Protein AF-A0A7Y2NHL7-F1 (afdb_monomer_lite)

Radius of gyration: 19.26 Å; chains: 1; bounding box: 38×45×43 Å

pLDDT: mean 74.66, std 12.47, range [48.31, 91.88]

Structure (mmCIF, N/CA/C/O backbone):
data_AF-A0A7Y2NHL7-F1
#
_entry.id   AF-A0A7Y2NHL7-F1
#
loop_
_atom_site.group_PDB
_atom_site.id
_atom_site.type_symbol
_atom_site.label_atom_id
_atom_site.label_alt_id
_atom_site.label_comp_id
_atom_site.label_asym_id
_atom_site.label_entity_id
_atom_site.label_seq_id
_atom_site.pdbx_PDB_ins_code
_atom_site.Cartn_x
_atom_site.Cartn_y
_atom_site.Cartn_z
_atom_site.occupancy
_atom_site.B_iso_or_equiv
_atom_site.auth_seq_id
_atom_site.auth_comp_id
_atom_site.auth_asym_id
_atom_site.auth_atom_id
_atom_site.pdbx_PDB_model_num
ATOM 1 N N . ASP A 1 1 ? -11.190 -6.827 -1.769 1.00 59.00 1 ASP A N 1
ATOM 2 C CA . ASP A 1 1 ? -12.055 -5.632 -1.589 1.00 59.00 1 ASP A CA 1
ATOM 3 C C . ASP A 1 1 ? -12.192 -4.703 -2.803 1.00 59.00 1 ASP A C 1
ATOM 5 O O . ASP A 1 1 ? -13.150 -3.944 -2.863 1.00 59.00 1 ASP A O 1
ATOM 9 N N . GLY A 1 2 ? -11.352 -4.803 -3.846 1.00 61.56 2 GLY A N 1
ATOM 10 C CA . GLY A 1 2 ? -11.457 -3.927 -5.032 1.00 61.56 2 GLY A CA 1
ATOM 11 C C . GLY A 1 2 ? -12.750 -4.047 -5.857 1.00 61.56 2 GLY A C 1
ATOM 12 O O . GLY A 1 2 ? -13.215 -3.050 -6.398 1.00 61.56 2 GLY A O 1
ATOM 13 N N . ILE A 1 3 ? -13.372 -5.231 -5.924 1.00 69.94 3 ILE A N 1
ATOM 14 C CA . ILE A 1 3 ? -14.660 -5.395 -6.626 1.00 69.94 3 ILE A CA 1
ATOM 15 C C . ILE A 1 3 ? -15.773 -4.633 -5.897 1.00 69.94 3 ILE A C 1
ATOM 17 O O . ILE A 1 3 ? -16.590 -4.013 -6.562 1.00 69.94 3 ILE A O 1
ATOM 21 N N . GLY A 1 4 ? -15.773 -4.616 -4.558 1.00 68.88 4 GLY A N 1
ATOM 22 C CA . GLY A 1 4 ? -16.752 -3.860 -3.769 1.00 68.88 4 GLY A CA 1
ATOM 23 C C . GLY A 1 4 ? -16.657 -2.362 -4.044 1.00 68.88 4 GLY A C 1
ATOM 24 O O . GLY A 1 4 ? -17.645 -1.744 -4.413 1.00 68.88 4 GLY A O 1
ATOM 25 N N . GLN A 1 5 ? -15.438 -1.816 -4.025 1.00 67.19 5 GLN A N 1
ATOM 26 C CA . GLN A 1 5 ? -15.200 -0.404 -4.338 1.00 67.19 5 GLN A CA 1
ATOM 27 C C . GLN A 1 5 ? -15.615 -0.029 -5.774 1.00 67.19 5 GLN A C 1
ATOM 29 O O . GLN A 1 5 ? -16.169 1.045 -6.003 1.00 67.19 5 GLN A O 1
ATOM 34 N N . VAL A 1 6 ? -15.374 -0.912 -6.752 1.00 71.25 6 VAL A N 1
ATOM 35 C CA . VAL A 1 6 ? -15.810 -0.707 -8.145 1.00 71.25 6 VAL A CA 1
ATOM 36 C C . VAL A 1 6 ? -17.333 -0.783 -8.265 1.00 71.25 6 VAL A C 1
ATOM 38 O O . VAL A 1 6 ? -17.936 0.050 -8.940 1.00 71.25 6 VAL A O 1
ATOM 41 N N . VAL A 1 7 ? -17.961 -1.759 -7.608 1.00 76.56 7 VAL A N 1
ATOM 42 C CA . VAL A 1 7 ? -19.419 -1.921 -7.589 1.00 76.56 7 VAL A CA 1
ATOM 43 C C . VAL A 1 7 ? -20.083 -0.714 -6.933 1.00 76.56 7 VAL A C 1
ATOM 45 O O . VAL A 1 7 ? -21.056 -0.212 -7.489 1.00 76.56 7 VAL A O 1
ATOM 48 N N . ASP A 1 8 ? -19.543 -0.197 -5.832 1.00 68.62 8 ASP A N 1
ATOM 49 C CA . ASP A 1 8 ? -20.058 0.992 -5.145 1.00 68.62 8 ASP A CA 1
ATOM 50 C C . ASP A 1 8 ? -19.914 2.255 -5.997 1.00 68.62 8 ASP A C 1
ATOM 52 O O . ASP A 1 8 ? -20.850 3.047 -6.082 1.00 68.62 8 ASP A O 1
ATOM 56 N N . PHE A 1 9 ? -18.790 2.419 -6.700 1.00 74.00 9 PHE A N 1
ATOM 57 C CA . PHE A 1 9 ? -18.585 3.538 -7.624 1.00 74.00 9 PHE A CA 1
ATOM 58 C C . PHE A 1 9 ? -19.584 3.524 -8.790 1.00 74.00 9 PHE A C 1
ATOM 60 O O . PHE A 1 9 ? -20.138 4.562 -9.153 1.00 74.00 9 PHE A O 1
ATOM 67 N N . VAL A 1 10 ? -19.833 2.348 -9.374 1.00 76.62 10 VAL A N 1
ATOM 68 C CA . VAL A 1 10 ? -20.790 2.189 -10.482 1.00 76.62 10 VAL A CA 1
ATOM 69 C C . VAL A 1 10 ? -22.231 2.333 -9.996 1.00 76.62 10 VAL A C 1
ATOM 71 O O . VAL A 1 10 ? -23.044 2.974 -10.660 1.00 76.62 10 VAL A O 1
ATOM 74 N N . SER A 1 11 ? -22.553 1.739 -8.848 1.00 79.94 11 SER A N 1
ATOM 75 C CA . SER A 1 11 ? -23.914 1.715 -8.299 1.00 79.94 11 SER A CA 1
ATOM 76 C C . SER A 1 11 ? -24.299 3.042 -7.652 1.00 79.94 11 SER A C 1
ATOM 78 O O . SER A 1 11 ? -25.480 3.379 -7.606 1.00 79.94 11 SER A O 1
ATOM 80 N N . ASN A 1 12 ? -23.323 3.812 -7.164 1.00 71.00 12 ASN A N 1
ATOM 81 C CA . ASN A 1 12 ? -23.553 5.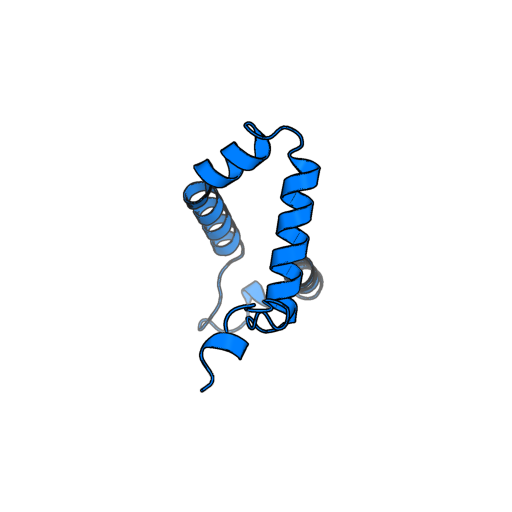085 -6.498 1.00 71.00 12 ASN A CA 1
ATOM 82 C C . ASN A 1 12 ? -22.490 6.144 -6.859 1.00 71.00 12 ASN A C 1
ATOM 84 O O . ASN A 1 12 ? -21.656 6.513 -6.031 1.00 71.00 12 ASN A O 1
ATOM 88 N N . PRO A 1 13 ? -22.537 6.696 -8.085 1.00 65.38 13 PRO A N 1
ATOM 89 C CA . PRO A 1 13 ? -21.547 7.671 -8.540 1.00 65.38 13 PRO A CA 1
ATOM 90 C C . PRO A 1 13 ? -21.723 9.070 -7.917 1.00 65.38 13 PRO A C 1
ATOM 92 O O . PRO A 1 13 ? -20.827 9.903 -8.034 1.00 65.38 13 PRO A O 1
ATOM 95 N N . ILE A 1 14 ? -22.866 9.356 -7.273 1.00 60.62 14 ILE A N 1
ATOM 96 C CA . ILE A 1 14 ? -23.226 10.699 -6.768 1.00 60.62 14 ILE A CA 1
ATOM 97 C C . ILE A 1 14 ? -23.093 10.812 -5.241 1.00 60.62 14 ILE A C 1
ATOM 99 O O . ILE A 1 14 ? -22.870 11.922 -4.748 1.00 60.62 14 ILE A O 1
ATOM 103 N N . SER A 1 15 ? -23.137 9.707 -4.477 1.00 58.28 15 SER A N 1
ATOM 104 C CA . SER A 1 15 ? -22.846 9.753 -3.028 1.00 58.28 15 SER A CA 1
ATOM 105 C C . SER A 1 15 ? -21.474 10.342 -2.736 1.00 58.28 15 SER A C 1
ATOM 107 O O . SER A 1 15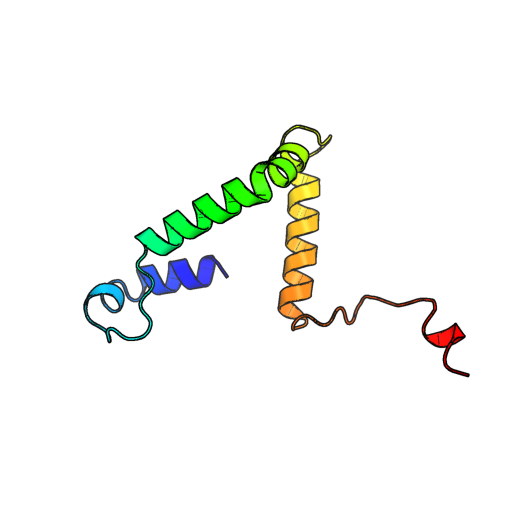 ? -21.260 10.884 -1.656 1.00 58.28 15 SER A O 1
ATOM 109 N N . GLY A 1 16 ? -20.575 10.298 -3.721 1.00 54.16 16 GLY A N 1
ATOM 110 C CA . GLY A 1 16 ? -19.264 10.882 -3.597 1.00 54.16 16 GLY A CA 1
ATOM 111 C C . GLY A 1 16 ? -19.145 12.390 -3.727 1.00 54.16 16 GLY A C 1
ATOM 112 O O . GLY A 1 16 ? -18.143 12.978 -3.338 1.00 54.16 16 GLY A O 1
ATOM 113 N N . VAL A 1 17 ? -20.168 13.033 -4.276 1.00 58.09 17 VAL A N 1
ATOM 114 C CA . VAL A 1 17 ? -20.133 14.470 -4.559 1.00 58.09 17 VAL A CA 1
ATOM 115 C C . VAL A 1 17 ? -21.006 15.252 -3.572 1.00 58.09 17 VAL A C 1
ATOM 117 O O . VAL A 1 17 ? -20.766 16.439 -3.375 1.00 58.09 17 VAL A O 1
ATOM 120 N N . ILE A 1 18 ? -22.015 14.622 -2.948 1.00 55.72 18 ILE A N 1
ATOM 121 C CA . ILE A 1 18 ? -23.081 15.342 -2.212 1.00 55.72 18 ILE A CA 1
ATOM 122 C C . ILE A 1 18 ? -23.361 14.777 -0.791 1.00 55.72 18 ILE A C 1
ATOM 124 O O . ILE A 1 18 ? -24.253 15.265 -0.105 1.00 55.72 18 ILE A O 1
ATOM 128 N N . GLY A 1 19 ? -22.605 13.795 -0.282 1.00 48.31 19 GLY A N 1
ATOM 129 C CA . GLY A 1 19 ? -22.835 13.211 1.053 1.00 48.31 19 GLY A CA 1
ATOM 130 C C . GLY A 1 19 ? -21.745 13.531 2.081 1.00 48.31 19 GLY A C 1
ATOM 131 O O . GLY A 1 19 ? -20.653 12.995 1.977 1.00 48.31 19 GLY A O 1
ATOM 132 N N . GLU A 1 20 ? -22.081 14.372 3.064 1.00 49.81 20 GLU A N 1
ATOM 133 C CA . GLU A 1 20 ? -21.444 14.567 4.384 1.00 49.81 20 GLU A CA 1
ATOM 134 C C . GLU A 1 20 ? -19.900 14.601 4.451 1.00 49.81 20 GLU A C 1
ATOM 136 O O . GLU A 1 20 ? -19.182 13.603 4.405 1.00 49.81 20 GLU A O 1
ATOM 141 N N . SER A 1 21 ? -19.402 15.814 4.685 1.00 52.69 21 SER A N 1
ATOM 142 C CA . SER A 1 21 ? -18.007 16.252 4.779 1.00 52.69 21 SER A CA 1
ATOM 143 C C . SER A 1 21 ? -17.148 15.632 5.893 1.00 52.69 21 SER A C 1
ATOM 145 O O . SER A 1 21 ? -16.082 16.167 6.180 1.00 52.69 21 SER A O 1
ATOM 147 N N . GLU A 1 22 ? -17.556 14.541 6.540 1.00 51.69 22 GLU A N 1
ATOM 148 C CA . GLU A 1 22 ? -16.864 14.052 7.743 1.00 51.69 22 GLU A CA 1
ATOM 149 C C . GLU A 1 22 ? -16.000 12.804 7.542 1.00 51.69 22 GLU A C 1
ATOM 151 O O . GLU A 1 22 ? -15.108 12.587 8.357 1.00 51.69 22 GLU A O 1
ATOM 156 N N . ARG A 1 23 ? -16.135 12.038 6.445 1.00 54.44 23 ARG A N 1
ATOM 157 C CA . ARG A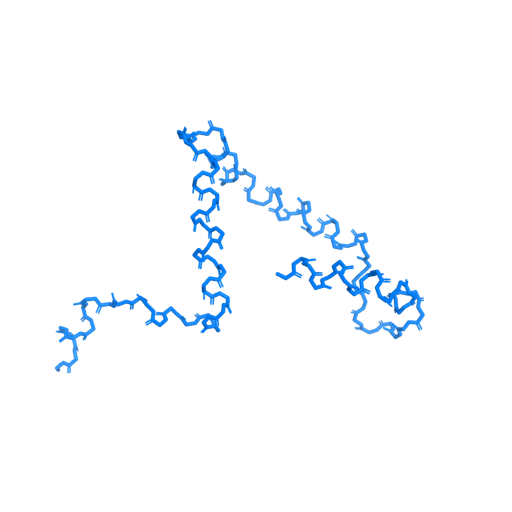 1 23 ? -15.217 10.911 6.124 1.00 54.44 23 ARG A CA 1
ATOM 158 C C . ARG A 1 23 ? -15.069 10.620 4.623 1.00 54.44 23 ARG A C 1
ATOM 160 O O . ARG A 1 23 ? -15.028 9.462 4.214 1.00 54.44 23 ARG A O 1
ATOM 167 N N . TRP A 1 24 ? -15.012 11.650 3.780 1.00 54.44 24 TRP A N 1
ATOM 168 C CA . TRP A 1 24 ? -14.906 11.441 2.334 1.00 54.44 24 TRP A CA 1
ATOM 169 C C . TRP A 1 24 ? -13.449 11.420 1.848 1.00 54.44 24 TRP A C 1
ATOM 171 O O . TRP A 1 24 ? -12.789 12.456 1.816 1.00 54.44 24 TRP A O 1
ATOM 181 N N . VAL A 1 25 ? -12.943 10.243 1.462 1.00 59.91 25 VAL A N 1
ATOM 182 C CA . VAL A 1 25 ? -11.661 10.100 0.748 1.00 59.91 25 VAL A CA 1
ATOM 183 C C . VAL A 1 25 ? -11.963 10.186 -0.748 1.00 59.91 25 VAL A C 1
ATOM 185 O O . VAL A 1 25 ? -12.565 9.254 -1.291 1.00 59.91 25 VAL A O 1
ATOM 188 N N . PRO A 1 26 ? -11.589 11.275 -1.447 1.00 61.84 26 PRO A N 1
ATOM 189 C CA . PRO A 1 26 ? -11.901 11.398 -2.860 1.00 61.84 26 PRO A CA 1
ATOM 190 C C . PRO A 1 26 ? -11.244 10.282 -3.689 1.00 61.84 26 PRO A C 1
ATOM 192 O O . PRO A 1 26 ? -10.218 9.725 -3.286 1.00 61.84 26 PRO A O 1
ATOM 195 N N . PRO A 1 27 ? -11.777 9.939 -4.877 1.00 60.91 27 PRO A N 1
ATOM 196 C CA . PRO A 1 27 ? -11.168 8.945 -5.757 1.00 60.91 27 PRO A CA 1
ATOM 197 C C . PRO A 1 27 ? -9.713 9.291 -6.085 1.00 60.91 27 PRO A C 1
ATOM 199 O O . PRO A 1 27 ? -8.884 8.405 -6.247 1.00 60.91 27 PRO A O 1
ATOM 202 N N . THR A 1 28 ? -9.385 10.585 -6.121 1.00 59.44 28 THR A N 1
ATOM 203 C CA . THR A 1 28 ? -8.015 11.081 -6.278 1.00 59.44 28 THR A CA 1
ATOM 204 C C . THR A 1 28 ? -7.111 10.711 -5.107 1.00 59.44 28 THR A C 1
ATOM 206 O O . THR A 1 28 ? -5.970 10.332 -5.347 1.00 59.44 28 THR A O 1
ATOM 209 N N . ALA A 1 29 ? -7.607 10.764 -3.869 1.00 70.50 29 ALA A N 1
ATOM 210 C CA . ALA A 1 29 ? -6.863 10.306 -2.700 1.00 70.50 29 ALA A CA 1
ATOM 211 C C . ALA A 1 29 ? -6.650 8.787 -2.759 1.00 70.50 29 ALA A C 1
ATOM 213 O O . ALA A 1 29 ? -5.518 8.352 -2.670 1.00 70.50 29 ALA A O 1
ATOM 214 N N . ASN A 1 30 ? -7.664 7.997 -3.132 1.00 67.88 30 ASN A N 1
ATOM 215 C CA . ASN A 1 30 ? -7.502 6.549 -3.351 1.00 67.88 30 ASN A CA 1
ATOM 216 C C . ASN A 1 30 ? -6.451 6.182 -4.421 1.00 67.88 30 ASN A C 1
ATOM 218 O O . ASN A 1 30 ? -5.865 5.099 -4.372 1.00 67.88 30 ASN A O 1
ATOM 222 N N . VAL A 1 31 ? -6.270 7.026 -5.441 1.00 75.56 31 VAL A N 1
ATOM 223 C CA . VAL A 1 31 ? -5.219 6.850 -6.457 1.00 75.56 31 VAL A CA 1
ATOM 224 C C . VAL A 1 31 ? -3.861 7.257 -5.895 1.00 75.56 31 VAL A C 1
ATOM 226 O O . VAL A 1 31 ? -2.887 6.544 -6.115 1.00 75.56 31 VAL A O 1
ATOM 229 N N . ALA A 1 32 ? -3.794 8.374 -5.169 1.00 77.88 32 ALA A N 1
ATOM 230 C CA . ALA A 1 32 ? -2.574 8.829 -4.513 1.00 77.88 32 ALA A CA 1
ATOM 231 C C . ALA A 1 32 ? -2.081 7.817 -3.469 1.00 77.88 32 ALA A C 1
ATOM 233 O O . ALA A 1 32 ? -0.904 7.477 -3.489 1.00 77.88 32 ALA A O 1
ATOM 234 N N . ASP A 1 33 ? -2.982 7.276 -2.651 1.00 77.06 33 ASP A N 1
ATOM 235 C CA . ASP A 1 33 ? -2.699 6.246 -1.651 1.00 77.06 33 ASP A CA 1
ATOM 236 C C . ASP A 1 33 ? -2.140 4.991 -2.328 1.00 77.06 33 ASP A C 1
ATOM 238 O O . ASP A 1 33 ? -1.053 4.546 -1.991 1.00 77.06 33 ASP A O 1
ATOM 242 N N . ARG A 1 34 ? -2.783 4.498 -3.399 1.00 80.81 34 ARG A N 1
ATOM 243 C CA . ARG A 1 34 ? -2.270 3.344 -4.166 1.00 80.81 34 ARG A CA 1
ATOM 244 C C . ARG A 1 34 ? -0.901 3.581 -4.801 1.00 80.81 34 ARG A C 1
ATOM 246 O O . ARG A 1 34 ? -0.117 2.643 -4.936 1.00 80.81 34 ARG A O 1
ATOM 253 N N . LEU A 1 35 ? -0.629 4.802 -5.261 1.00 84.44 35 LEU A N 1
ATOM 254 C CA . LEU A 1 35 ? 0.690 5.167 -5.781 1.00 84.44 35 LEU A CA 1
ATOM 255 C C . LEU A 1 35 ? 1.725 5.248 -4.654 1.00 84.44 35 LEU A C 1
ATOM 257 O O . LEU A 1 35 ? 2.863 4.835 -4.864 1.00 84.44 35 LEU A O 1
ATOM 261 N N . GLY A 1 36 ? 1.319 5.734 -3.480 1.00 85.31 36 GLY A N 1
ATOM 262 C CA . GLY A 1 36 ? 2.102 5.715 -2.248 1.00 85.31 36 GLY A CA 1
ATOM 263 C C . GLY A 1 36 ? 2.465 4.292 -1.840 1.00 85.31 36 GLY A C 1
ATOM 264 O O . GLY A 1 36 ? 3.648 3.984 -1.770 1.00 85.31 36 GLY A O 1
ATOM 265 N N . ASP A 1 37 ? 1.478 3.404 -1.714 1.00 84.00 37 ASP A N 1
ATOM 266 C CA . ASP A 1 37 ? 1.676 1.985 -1.395 1.00 84.00 37 ASP A CA 1
ATOM 267 C C . ASP A 1 37 ? 2.607 1.311 -2.412 1.00 84.00 37 ASP A C 1
ATOM 269 O O . ASP A 1 37 ? 3.522 0.571 -2.054 1.00 84.00 37 ASP A O 1
ATOM 273 N N . ARG A 1 38 ? 2.422 1.582 -3.715 1.00 85.38 38 ARG A N 1
ATOM 274 C CA . ARG A 1 38 ? 3.305 1.033 -4.757 1.00 85.38 38 ARG A CA 1
ATOM 275 C C . ARG A 1 38 ? 4.739 1.533 -4.616 1.00 85.38 38 ARG A C 1
ATOM 277 O O . ARG A 1 38 ? 5.655 0.781 -4.933 1.00 85.38 38 ARG A O 1
ATOM 284 N N . TYR A 1 39 ? 4.924 2.790 -4.229 1.00 88.69 39 TYR A N 1
ATOM 285 C CA . TYR A 1 39 ? 6.244 3.368 -4.010 1.00 88.69 39 TYR A CA 1
ATOM 286 C C . TYR A 1 39 ? 6.894 2.806 -2.740 1.00 88.69 39 TYR A C 1
ATOM 288 O O . TYR A 1 39 ? 8.066 2.446 -2.767 1.00 88.69 39 TYR A O 1
ATOM 296 N N . GLU A 1 40 ? 6.131 2.669 -1.656 1.00 90.69 40 GLU A N 1
ATOM 297 C CA . GLU A 1 40 ? 6.589 2.107 -0.383 1.00 90.69 40 GLU A CA 1
ATOM 298 C C . GLU A 1 40 ? 7.021 0.643 -0.521 1.00 90.69 40 GLU A C 1
ATOM 300 O O . GLU A 1 40 ? 8.080 0.256 -0.034 1.00 90.69 40 GLU A O 1
ATOM 305 N N . PHE A 1 41 ? 6.250 -0.159 -1.258 1.00 87.75 41 PHE A N 1
ATOM 306 C CA . PHE A 1 41 ? 6.553 -1.568 -1.512 1.00 87.75 41 PHE A CA 1
ATOM 307 C C . PHE A 1 41 ? 7.259 -1.805 -2.854 1.00 87.75 41 PHE A C 1
ATOM 309 O O . PHE A 1 41 ? 7.251 -2.934 -3.350 1.00 87.75 41 PHE A O 1
ATOM 316 N N . ALA A 1 42 ? 7.856 -0.772 -3.460 1.00 88.56 42 ALA A N 1
ATOM 317 C CA . ALA A 1 42 ? 8.452 -0.856 -4.794 1.00 88.56 42 ALA A CA 1
ATOM 318 C C . ALA A 1 42 ? 9.483 -1.987 -4.894 1.00 88.56 42 ALA A C 1
ATOM 320 O O . ALA A 1 42 ? 9.359 -2.827 -5.781 1.00 88.56 42 ALA A O 1
ATOM 321 N N . ASP A 1 43 ? 10.413 -2.065 -3.940 1.00 88.50 43 ASP A N 1
ATOM 322 C CA . ASP A 1 43 ? 11.470 -3.083 -3.911 1.00 88.50 43 ASP A CA 1
ATOM 323 C C . ASP A 1 43 ? 10.899 -4.504 -3.797 1.00 88.50 43 ASP A C 1
ATOM 325 O O . ASP A 1 43 ? 11.295 -5.408 -4.530 1.00 88.50 43 ASP A O 1
ATOM 329 N N . THR A 1 44 ? 9.910 -4.705 -2.921 1.00 86.75 44 THR A N 1
ATOM 330 C CA . THR A 1 44 ? 9.234 -6.001 -2.753 1.00 86.75 44 THR A CA 1
ATOM 331 C C . THR A 1 44 ? 8.521 -6.422 -4.029 1.00 86.75 44 THR A C 1
ATOM 333 O O . THR A 1 44 ? 8.569 -7.587 -4.432 1.00 86.75 44 THR A O 1
ATOM 336 N N . ILE A 1 45 ? 7.832 -5.481 -4.675 1.00 84.94 45 ILE A N 1
ATOM 337 C CA . ILE A 1 45 ? 7.080 -5.798 -5.880 1.00 84.94 45 ILE A CA 1
ATOM 338 C C . ILE A 1 45 ? 8.024 -6.022 -7.063 1.00 84.94 45 ILE A C 1
ATOM 340 O O . ILE A 1 45 ? 7.775 -6.915 -7.870 1.00 84.94 45 ILE A O 1
ATOM 344 N N . ASP A 1 46 ? 9.108 -5.261 -7.165 1.00 87.25 46 ASP A N 1
ATOM 345 C CA . ASP A 1 46 ? 10.109 -5.442 -8.210 1.00 87.25 46 ASP A CA 1
ATOM 346 C C . ASP A 1 46 ? 10.861 -6.768 -8.033 1.00 87.25 46 ASP A C 1
ATOM 348 O O . ASP A 1 46 ? 11.005 -7.506 -9.007 1.00 87.25 46 ASP A O 1
ATOM 352 N N . GLY A 1 47 ? 11.210 -7.159 -6.804 1.00 85.50 47 GLY A N 1
ATOM 353 C CA . GLY A 1 47 ? 11.763 -8.485 -6.510 1.00 85.50 47 GLY A CA 1
ATOM 354 C C . GLY A 1 47 ? 10.812 -9.618 -6.912 1.00 85.50 47 GLY A C 1
ATOM 355 O O . GLY A 1 47 ? 11.203 -10.581 -7.573 1.00 85.50 47 GLY A O 1
ATOM 356 N N . LEU A 1 48 ? 9.517 -9.477 -6.613 1.00 86.00 48 LEU A N 1
ATOM 357 C CA . LEU A 1 48 ? 8.512 -10.462 -7.014 1.00 86.00 48 LEU A CA 1
ATOM 358 C C . LEU A 1 48 ? 8.320 -10.532 -8.537 1.00 86.00 48 LEU A C 1
ATOM 360 O O . LEU A 1 48 ? 8.101 -11.617 -9.082 1.00 86.00 48 LEU A O 1
ATOM 364 N N . LEU A 1 49 ? 8.340 -9.395 -9.232 1.00 84.38 49 LEU A N 1
ATOM 365 C CA . LEU A 1 49 ? 8.022 -9.330 -10.660 1.00 84.38 49 LEU A CA 1
ATOM 366 C C . LEU A 1 49 ? 9.220 -9.615 -11.566 1.00 84.38 49 LEU A C 1
ATOM 368 O O . LEU A 1 49 ? 9.029 -10.233 -12.614 1.00 84.38 49 LEU A O 1
ATOM 372 N N . TYR A 1 50 ? 10.416 -9.170 -11.184 1.00 86.31 50 TYR A N 1
ATOM 373 C CA . TYR A 1 50 ? 11.601 -9.174 -12.044 1.00 86.31 50 TYR A CA 1
ATOM 374 C C . TYR A 1 50 ? 12.700 -10.126 -11.581 1.00 86.31 50 TYR A C 1
ATOM 376 O O . TYR A 1 50 ? 13.432 -10.643 -12.422 1.00 86.31 50 TYR A O 1
ATOM 384 N N . GLU A 1 51 ? 12.815 -10.390 -10.281 1.00 87.00 51 GLU A N 1
ATOM 385 C CA . GLU A 1 51 ? 13.869 -11.265 -9.741 1.00 87.00 51 GLU A CA 1
ATOM 386 C C . GLU A 1 51 ? 13.395 -12.708 -9.536 1.00 87.00 51 GLU A C 1
ATOM 388 O O . GLU A 1 51 ? 14.155 -13.582 -9.118 1.00 87.00 51 GLU A O 1
ATOM 393 N N . SER A 1 52 ? 12.132 -12.982 -9.855 1.00 82.81 52 SER A N 1
ATOM 394 C CA . SER A 1 52 ? 11.485 -14.245 -9.556 1.00 82.81 52 SER A CA 1
ATOM 395 C C . SER A 1 52 ? 11.338 -15.132 -10.800 1.00 82.81 52 SER A C 1
ATOM 397 O O . SER A 1 52 ? 11.112 -14.656 -11.912 1.00 82.81 52 SER A O 1
ATOM 399 N N . ALA A 1 53 ? 11.484 -16.450 -10.624 1.00 84.69 53 ALA A N 1
ATOM 400 C CA . ALA A 1 53 ? 11.473 -17.402 -11.742 1.00 84.69 53 ALA A CA 1
ATOM 401 C C . ALA A 1 53 ? 10.093 -17.530 -12.421 1.00 84.69 53 ALA A C 1
ATOM 403 O O . ALA A 1 53 ? 10.018 -17.773 -13.623 1.00 84.69 53 ALA A O 1
ATOM 404 N N . ASP A 1 54 ? 9.014 -17.365 -11.647 1.00 88.81 54 ASP A N 1
ATOM 405 C CA . ASP A 1 54 ? 7.628 -17.292 -12.127 1.00 88.81 54 ASP A CA 1
ATOM 406 C C . ASP A 1 54 ? 6.846 -16.290 -11.269 1.00 88.81 54 ASP A C 1
ATOM 408 O O . ASP A 1 54 ? 6.341 -16.605 -10.181 1.00 88.81 54 ASP A O 1
ATOM 412 N N . SER A 1 55 ? 6.782 -15.054 -11.757 1.00 85.38 55 SER A N 1
ATOM 413 C CA . SER A 1 55 ? 6.155 -13.938 -11.053 1.00 85.38 55 SER A CA 1
ATOM 414 C C . SER A 1 55 ? 4.645 -14.102 -10.900 1.00 85.38 55 SER A C 1
ATOM 416 O O . SER A 1 55 ? 4.084 -13.687 -9.883 1.00 85.38 55 SER A O 1
ATOM 418 N N . TYR A 1 56 ? 3.972 -14.768 -11.844 1.00 86.00 56 TYR A N 1
ATOM 419 C CA . TYR A 1 56 ? 2.534 -15.009 -11.753 1.00 86.00 56 TYR A CA 1
ATOM 420 C C . TYR A 1 56 ? 2.208 -16.029 -10.663 1.00 86.00 56 TYR A C 1
ATOM 422 O O . TYR A 1 56 ? 1.319 -15.794 -9.840 1.00 86.00 56 TYR A O 1
ATOM 430 N N . ALA A 1 57 ? 2.933 -17.149 -10.625 1.00 89.31 57 ALA A N 1
ATOM 431 C CA . ALA A 1 57 ? 2.714 -18.185 -9.621 1.00 89.31 57 ALA A CA 1
ATOM 432 C C . ALA A 1 57 ? 2.950 -17.657 -8.197 1.00 89.31 57 ALA A C 1
ATOM 434 O O . ALA A 1 57 ? 2.156 -17.938 -7.294 1.00 89.31 57 ALA A O 1
ATOM 435 N N . GLN A 1 58 ? 3.990 -16.842 -8.005 1.00 87.81 58 GLN A N 1
ATOM 436 C CA . GLN A 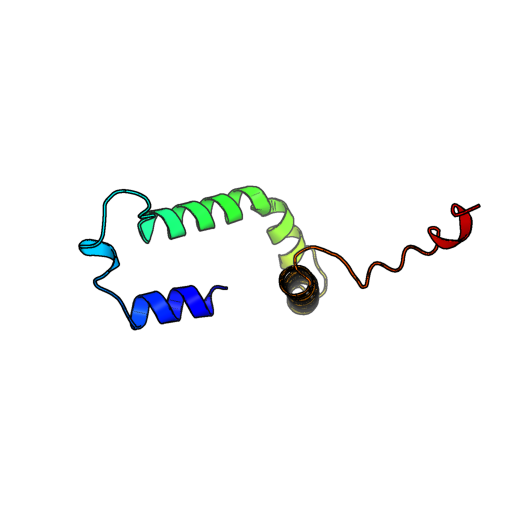1 58 ? 4.306 -16.235 -6.710 1.00 87.81 58 GLN A CA 1
ATOM 437 C C . GLN A 1 58 ? 3.286 -15.174 -6.294 1.00 87.81 58 GLN A C 1
ATOM 439 O O . GLN A 1 58 ? 2.752 -15.261 -5.186 1.00 87.81 58 GLN A O 1
ATOM 444 N N . ALA A 1 59 ? 2.924 -14.244 -7.187 1.00 89.00 59 ALA A N 1
ATOM 445 C CA . ALA A 1 59 ? 1.869 -13.262 -6.917 1.00 89.00 59 ALA A CA 1
ATOM 446 C C . ALA A 1 59 ? 0.541 -13.943 -6.561 1.00 89.00 59 ALA A C 1
ATOM 448 O O . ALA A 1 59 ? -0.136 -13.554 -5.610 1.00 89.00 59 ALA A O 1
ATOM 449 N N . ARG A 1 60 ? 0.174 -14.995 -7.300 1.00 91.00 60 ARG A N 1
ATOM 450 C CA . ARG A 1 60 ? -1.055 -15.756 -7.058 1.00 91.00 60 ARG A CA 1
ATOM 451 C C . ARG A 1 60 ? -1.046 -16.446 -5.696 1.00 91.00 60 ARG A C 1
ATOM 453 O O . ARG A 1 60 ? -2.075 -16.452 -5.024 1.00 91.00 60 ARG A O 1
ATOM 460 N N . SER A 1 61 ? 0.081 -17.036 -5.300 1.00 90.62 61 SER A N 1
ATOM 461 C CA . SER A 1 61 ? 0.219 -17.684 -3.992 1.00 90.62 61 SER A CA 1
ATOM 462 C C . SER A 1 61 ? 0.032 -16.679 -2.856 1.00 90.62 61 SER A C 1
ATOM 464 O O . SER A 1 61 ? -0.773 -16.917 -1.956 1.00 90.62 61 SER A O 1
ATOM 466 N N . LEU A 1 62 ? 0.704 -15.528 -2.943 1.00 88.19 62 LEU A N 1
ATOM 467 C CA . LEU A 1 62 ? 0.584 -14.454 -1.957 1.00 88.19 62 LEU A CA 1
ATOM 468 C C . LEU A 1 62 ? -0.836 -13.890 -1.890 1.00 88.19 62 LEU A C 1
ATOM 470 O O . LEU A 1 62 ? -1.376 -13.739 -0.800 1.00 88.19 62 LEU A O 1
ATOM 474 N N . TYR A 1 63 ? -1.480 -13.661 -3.039 1.00 88.38 63 TYR A N 1
ATOM 475 C CA . TYR A 1 63 ? -2.872 -13.207 -3.084 1.00 88.38 63 TYR A CA 1
ATOM 476 C C . TYR A 1 63 ? -3.815 -14.165 -2.348 1.00 88.38 63 TYR A C 1
ATOM 478 O O . TYR A 1 63 ? -4.664 -13.724 -1.5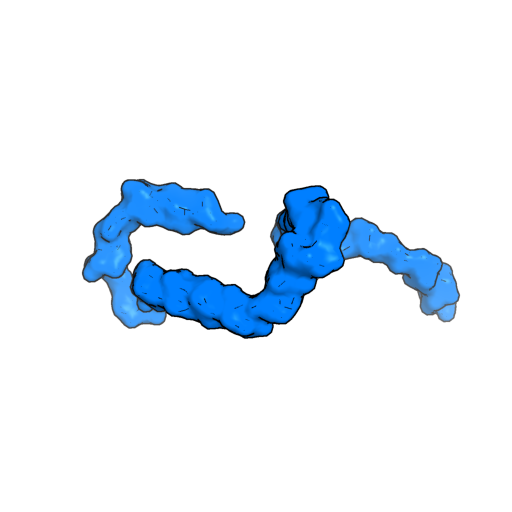79 1.00 88.38 63 TYR A O 1
ATOM 486 N N . ILE A 1 64 ? -3.673 -15.478 -2.562 1.00 91.88 64 ILE A N 1
ATOM 487 C CA . ILE A 1 64 ? -4.529 -16.475 -1.908 1.00 91.88 64 ILE A CA 1
ATOM 488 C C . ILE A 1 64 ? -4.248 -16.541 -0.405 1.00 91.88 64 ILE A C 1
ATOM 490 O O . ILE A 1 64 ? -5.197 -16.652 0.366 1.00 91.88 64 ILE A O 1
ATOM 494 N N . GLN A 1 65 ? -2.982 -16.475 0.011 1.00 88.56 65 GLN A N 1
ATOM 495 C CA . GLN A 1 65 ? -2.609 -16.460 1.429 1.00 88.56 65 GLN A CA 1
ATOM 496 C C . GLN A 1 65 ? -3.181 -15.228 2.137 1.00 88.56 65 GLN A C 1
ATOM 498 O O . GLN A 1 65 ? -3.912 -15.377 3.110 1.00 88.56 65 GLN A O 1
ATOM 503 N N . ASN A 1 66 ? -2.967 -14.033 1.579 1.00 87.19 66 ASN A N 1
ATOM 504 C CA . ASN A 1 66 ? -3.516 -12.792 2.126 1.00 87.19 66 ASN A CA 1
ATOM 505 C C . ASN A 1 66 ? -5.050 -12.812 2.158 1.00 87.19 66 ASN A C 1
ATOM 507 O O . ASN A 1 66 ? -5.669 -12.458 3.153 1.00 87.19 66 ASN A O 1
ATOM 511 N N . ARG A 1 67 ? -5.687 -13.315 1.095 1.00 87.88 67 ARG A N 1
ATOM 512 C CA . ARG A 1 67 ? -7.145 -13.445 1.059 1.00 87.88 67 ARG A CA 1
ATOM 513 C C . ARG A 1 67 ? -7.668 -14.397 2.132 1.00 87.88 67 ARG A C 1
ATOM 515 O O . ARG A 1 67 ? -8.746 -14.164 2.659 1.00 87.88 67 ARG A O 1
ATOM 522 N N . ARG A 1 68 ? -6.957 -15.488 2.422 1.00 8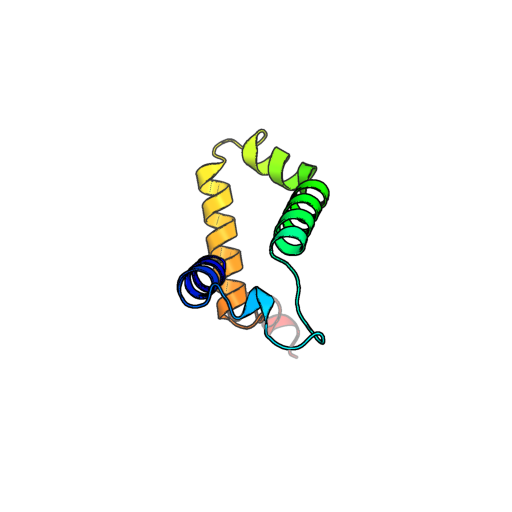6.56 68 ARG A N 1
ATOM 523 C CA . ARG A 1 68 ? -7.339 -16.408 3.502 1.00 86.56 68 ARG A CA 1
ATOM 524 C C . ARG A 1 68 ? -7.221 -15.730 4.862 1.00 86.56 68 ARG A C 1
ATOM 526 O O . ARG A 1 68 ? -8.173 -15.823 5.620 1.00 86.56 68 ARG A O 1
ATOM 533 N N . PHE A 1 69 ? -6.134 -15.001 5.094 1.00 85.12 69 PHE A N 1
ATOM 534 C CA . PHE A 1 69 ? -5.905 -14.222 6.310 1.00 85.12 69 PHE A CA 1
ATOM 535 C C . PHE A 1 69 ? -6.975 -13.136 6.541 1.00 85.12 69 PHE A C 1
ATOM 537 O O . PHE A 1 69 ? -7.522 -13.002 7.631 1.00 85.12 69 PHE A O 1
ATOM 544 N N . GLU A 1 70 ? -7.348 -12.392 5.496 1.00 85.62 70 GLU A N 1
ATOM 545 C CA . GLU A 1 70 ? -8.449 -11.418 5.566 1.00 85.62 70 GLU A CA 1
ATOM 546 C C . GLU A 1 70 ? -9.783 -12.093 5.923 1.00 85.62 70 GLU A C 1
ATOM 548 O O . GLU A 1 70 ? -10.577 -11.560 6.696 1.00 85.62 70 GLU A O 1
ATOM 553 N N . LEU A 1 71 ? -10.045 -13.269 5.343 1.00 85.62 71 LEU A N 1
ATOM 554 C CA . LEU A 1 71 ? -11.287 -14.012 5.559 1.00 85.62 71 LEU A CA 1
ATOM 555 C C . LEU A 1 71 ? -11.348 -14.714 6.920 1.00 85.62 71 LEU A C 1
ATOM 557 O O . LEU A 1 71 ? -12.454 -14.946 7.403 1.00 85.62 71 LEU A O 1
ATOM 561 N N . SER A 1 72 ? -10.206 -15.035 7.531 1.00 82.88 72 SER A N 1
ATOM 562 C CA . SER A 1 72 ? -10.127 -15.582 8.888 1.00 82.88 72 SER A CA 1
ATOM 563 C C . SER A 1 72 ? -10.196 -14.503 9.974 1.00 82.88 72 SER A C 1
ATOM 565 O O . SER A 1 72 ? -10.082 -14.806 11.152 1.00 82.88 72 SER A O 1
ATOM 567 N N . GLY A 1 73 ? -10.415 -13.235 9.607 1.00 80.31 73 GLY A N 1
ATOM 568 C CA . GLY A 1 73 ? -10.523 -12.141 10.574 1.00 80.31 73 GLY A CA 1
ATOM 569 C C . GLY A 1 73 ? -9.178 -11.675 11.135 1.00 80.31 73 GLY A C 1
ATOM 570 O O . GLY A 1 73 ? -9.159 -10.945 12.123 1.00 80.31 73 GLY A O 1
ATOM 571 N N . GLY A 1 74 ? -8.066 -12.051 10.496 1.00 70.12 74 GLY A N 1
ATOM 572 C CA . GLY A 1 74 ? -6.714 -11.724 10.949 1.00 70.12 74 GLY A CA 1
ATOM 573 C C . GLY A 1 74 ? -6.141 -12.690 11.990 1.00 70.12 74 GLY A C 1
ATOM 574 O O . GLY A 1 74 ? -5.007 -12.497 12.422 1.00 70.12 74 GLY A O 1
ATOM 575 N N . GLU A 1 75 ? -6.886 -13.730 12.364 1.00 65.25 75 GLU A N 1
ATOM 576 C CA . GLU A 1 75 ? -6.365 -14.890 13.086 1.00 65.25 75 GLU A CA 1
ATOM 577 C C . GLU A 1 75 ? -5.915 -15.924 12.056 1.00 65.25 75 GLU A C 1
ATOM 579 O O . GLU A 1 75 ? -6.675 -16.310 11.166 1.00 65.25 75 GLU A O 1
ATOM 584 N N . ASP A 1 76 ? -4.657 -16.352 12.111 1.00 63.91 76 ASP A N 1
ATOM 585 C CA . ASP A 1 76 ? -4.214 -17.478 11.296 1.00 63.91 76 ASP A CA 1
ATOM 586 C C . ASP A 1 76 ? -4.651 -18.767 12.002 1.00 63.91 76 ASP A C 1
ATOM 588 O O . ASP A 1 76 ? -3.842 -19.465 12.597 1.00 63.91 76 ASP A O 1
ATOM 592 N N . ASP A 1 77 ? -5.949 -19.086 11.947 1.00 56.03 77 ASP A N 1
ATOM 593 C CA . ASP A 1 77 ? -6.523 -20.340 12.481 1.00 56.03 77 ASP A CA 1
ATOM 594 C C . ASP A 1 77 ? -5.849 -21.600 11.887 1.00 56.03 77 ASP A C 1
ATOM 596 O O . ASP A 1 77 ? -6.080 -22.725 12.332 1.00 56.03 77 ASP A O 1
ATOM 600 N N . PHE A 1 78 ? -5.033 -21.425 10.840 1.00 56.06 78 PHE A N 1
ATOM 601 C CA . PHE A 1 78 ? -4.253 -22.462 10.176 1.00 56.06 78 PHE A CA 1
ATOM 602 C C . PHE A 1 78 ? -2.743 -22.356 10.425 1.00 56.06 78 PHE A C 1
ATOM 604 O O . PHE A 1 78 ? -2.010 -23.234 9.952 1.00 56.06 78 PHE A O 1
ATOM 611 N N . ALA A 1 79 ? -2.269 -21.354 11.172 1.00 62.41 79 ALA A N 1
ATOM 612 C CA . ALA A 1 79 ? -0.939 -21.361 11.765 1.00 62.41 79 ALA A CA 1
ATOM 613 C C . ALA A 1 79 ? -0.930 -22.410 12.877 1.00 62.41 79 ALA A C 1
ATOM 615 O O . ALA A 1 79 ? -1.020 -22.109 14.059 1.00 62.41 79 ALA A O 1
ATOM 616 N N . PHE A 1 80 ? -0.851 -23.675 12.474 1.00 63.84 80 PHE A N 1
ATOM 617 C CA . PHE A 1 80 ? -0.504 -24.763 13.368 1.00 63.84 80 PHE A CA 1
ATOM 618 C C . PHE A 1 80 ? 0.883 -24.452 13.932 1.00 63.84 80 PHE A C 1
ATOM 620 O O . PHE A 1 80 ? 1.876 -24.611 13.217 1.00 63.84 80 PHE A O 1
ATOM 627 N N . ASP A 1 81 ? 0.948 -23.960 15.168 1.00 68.31 81 ASP A N 1
ATOM 628 C CA . ASP A 1 81 ? 2.203 -23.815 15.891 1.00 68.31 81 ASP A CA 1
ATOM 629 C C . ASP A 1 81 ? 2.586 -25.200 16.443 1.00 68.31 81 ASP A C 1
ATOM 631 O O . ASP A 1 81 ? 1.981 -25.683 17.401 1.00 68.31 81 ASP A O 1
ATOM 635 N N . PRO A 1 82 ? 3.583 -25.887 15.850 1.00 68.44 82 PRO A N 1
ATOM 636 C CA . PRO A 1 82 ? 3.977 -27.223 16.289 1.00 68.44 82 PRO A CA 1
ATOM 637 C C . PRO A 1 82 ? 4.621 -27.226 17.683 1.00 68.44 82 PRO A C 1
ATOM 639 O O . PRO A 1 82 ? 4.939 -28.299 18.196 1.00 68.44 82 PRO A O 1
ATOM 642 N N . TYR A 1 83 ? 4.869 -26.049 18.264 1.00 72.12 83 TYR A N 1
ATOM 643 C CA . TYR A 1 83 ? 5.433 -25.878 19.593 1.00 72.12 83 TYR A CA 1
ATOM 644 C C . TYR A 1 83 ? 4.389 -25.525 20.655 1.00 72.12 83 TYR A C 1
ATOM 646 O O . TYR A 1 83 ? 4.735 -25.585 21.832 1.00 72.12 83 TYR A O 1
ATOM 654 N N . GLU A 1 84 ? 3.143 -25.216 20.281 1.00 71.50 84 GLU A N 1
ATOM 655 C CA . GLU A 1 84 ? 2.066 -24.894 21.233 1.00 71.50 84 GLU A CA 1
ATOM 656 C C . GLU A 1 84 ? 1.880 -26.044 22.244 1.00 71.50 84 GLU A C 1
ATOM 658 O O . GLU A 1 84 ? 1.997 -25.851 23.450 1.00 71.50 84 GLU A O 1
ATOM 663 N N . ASP A 1 85 ? 1.805 -27.283 21.744 1.00 72.00 85 ASP A N 1
ATOM 664 C CA . ASP A 1 85 ? 1.671 -28.518 22.541 1.00 72.00 85 ASP A CA 1
ATOM 665 C C . ASP A 1 85 ? 2.922 -28.866 23.387 1.00 72.00 85 ASP A C 1
ATOM 667 O O . ASP A 1 85 ? 2.859 -29.673 24.310 1.00 72.00 85 ASP A O 1
ATOM 671 N N . LEU A 1 86 ? 4.092 -28.280 23.093 1.00 71.44 86 LEU A N 1
ATOM 672 C CA . LEU A 1 86 ? 5.345 -28.557 23.819 1.00 71.44 86 LEU A CA 1
ATOM 673 C C . LEU A 1 86 ? 5.580 -27.625 25.016 1.00 71.44 86 LEU A C 1
ATOM 675 O O . LEU A 1 86 ? 6.414 -27.944 25.866 1.00 71.44 86 LEU A O 1
ATOM 679 N N . PHE A 1 87 ? 4.906 -26.475 25.062 1.00 68.00 87 PHE A N 1
ATOM 680 C CA . PHE A 1 87 ? 5.086 -25.450 26.096 1.00 68.00 87 PHE A CA 1
ATOM 681 C C . PHE A 1 87 ? 3.860 -25.275 27.010 1.00 68.00 87 PHE A C 1
ATOM 683 O O . PHE A 1 87 ? 3.923 -24.466 27.934 1.00 68.00 87 PHE A O 1
ATOM 690 N N . ASP A 1 88 ? 2.798 -26.057 26.793 1.00 70.19 88 ASP A N 1
ATOM 691 C CA . ASP A 1 88 ? 1.541 -26.047 27.559 1.00 70.19 88 ASP A CA 1
ATOM 692 C C . ASP A 1 88 ? 1.565 -26.880 28.874 1.00 70.19 88 ASP A C 1
ATOM 694 O O . ASP A 1 88 ? 0.507 -27.202 29.423 1.00 70.19 88 ASP A O 1
ATOM 698 N N . GLU A 1 89 ? 2.748 -27.203 29.428 1.00 59.81 89 GLU A N 1
ATOM 699 C CA . GLU A 1 89 ? 2.915 -27.881 30.742 1.00 59.81 89 GLU A CA 1
ATOM 700 C C . GLU A 1 89 ? 3.421 -26.956 31.868 1.00 59.81 89 GLU A C 1
ATOM 702 O O . GLU A 1 89 ? 4.472 -26.291 31.698 1.00 59.81 89 GLU A O 1
#

Secondary structure (DSSP, 8-state):
-HHHHHHHHHH-SSHHHHS-TTS---HHHHHHHHHHHHHHTHHHHHHHHHSSS-HHHHHHHHHHHHHHHHHTTT--TT---TTHHHH--

Sequence (89 aa):
DGIGQVVDFVSNPISGVIGESERWVPPTANVADRLGDRYEFADTIDGLLYESADSYAQARSLYIQNRRFELSGGEDDFAFDPYEDLFDE

Foldseek 3Di:
DVVVVVCCCVVPVCCQPDPDPPDHCHVVNVVVVVVVVCVVCVVVLCCLCPVDPDSVVVVVVVVVVVVVCVVVVNDPPVPPPVCPVVPPD